Protein AF-A0A1Q7FUL8-F1 (afdb_monomer)

Mean predicted aligned error: 11.08 Å

Foldseek 3Di:
DQVVLLVVLVVLLVVLLVLLVVLLVLLQVLLVCLVVVVVVVNVVSVVVNVVSVVVNVVSVVVNVVSCVPHPDDPRPPVSVVSSVVSVVSSVVSVVSSVVSVVVPPPPPDDPPPDPDPDPDPDDDD

Secondary structure (DSSP, 8-state):
-HHHHHHHHHHHHHHHHHHHHHHHHHHHHHHHHHHTT-HHHHHHHHHHHHHHHHHHHHHHHHHHHHHHHSS-----HHHHHHHHHHHHHHHHHHHHHHHHHHH----SS----------------

Nearest PDB structures (foldseek):
  2lrl-assembly1_A  TM=6.991E-01  e=7.943E-01  Escherichia coli K-12
  2wy2-assembly1_C  TM=7.072E-01  e=1.309E+00  Escherichia coli
  3k1s-assembly1_A  TM=7.234E-01  e=1.384E+00  Bacillus anthracis
  8auw-assembly1_D  TM=5.855E-01  e=7.943E-01  Homo sapiens
  8to0-assembly1_C  TM=4.344E-01  e=1.463E+00  Mus musculus

pLDDT: mean 80.41, std 20.74, range [33.84, 98.25]

Solvent-accessible surface area (backbone atoms only — not comparable to full-atom values): 7303 Å² total; per-residue (Å²): 114,70,67,60,56,41,52,50,51,52,52,50,45,53,49,50,43,50,46,46,49,52,39,39,51,46,51,51,52,29,39,52,27,52,78,70,69,37,56,69,65,26,52,58,40,51,56,55,43,51,52,41,53,52,52,48,52,53,48,50,52,50,52,55,51,50,58,74,77,38,82,79,60,82,71,64,65,65,50,56,52,49,42,55,50,43,52,52,53,37,55,50,49,54,50,53,47,54,49,48,65,73,67,68,61,75,92,69,92,69,85,77,82,65,85,79,80,68,86,84,79,8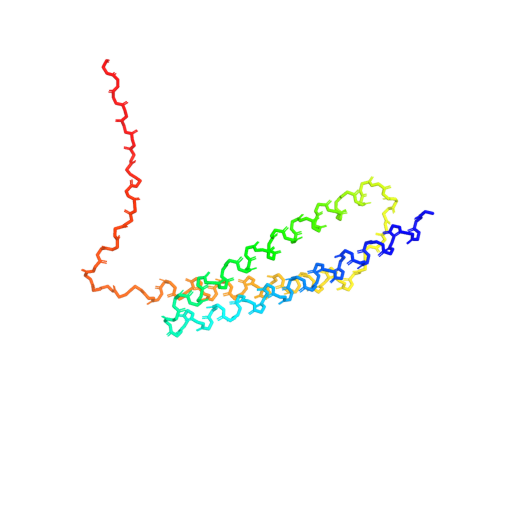3,80,84,130

Structure (mmCIF, N/CA/C/O backbone):
data_AF-A0A1Q7FUL8-F1
#
_entry.id   AF-A0A1Q7FUL8-F1
#
loop_
_atom_site.group_PDB
_atom_site.id
_atom_site.type_symbol
_atom_site.label_atom_id
_atom_site.label_alt_id
_atom_site.label_comp_id
_atom_site.label_asym_id
_atom_site.label_entity_id
_atom_site.label_seq_id
_atom_site.pdbx_PDB_ins_code
_atom_site.Cartn_x
_atom_site.Cartn_y
_atom_site.Cartn_z
_atom_site.occupancy
_atom_site.B_iso_or_equiv
_atom_site.auth_seq_id
_atom_site.auth_comp_id
_atom_site.auth_asym_id
_atom_site.auth_atom_id
_atom_site.pdbx_PDB_model_num
ATOM 1 N N . MET A 1 1 ? 22.793 -3.554 -24.479 1.00 58.28 1 MET A N 1
ATOM 2 C CA . MET A 1 1 ? 22.483 -2.740 -23.279 1.00 58.28 1 MET A CA 1
ATOM 3 C C . MET A 1 1 ? 20.981 -2.563 -23.011 1.00 58.28 1 MET A C 1
ATOM 5 O O . MET A 1 1 ? 20.576 -2.767 -21.878 1.00 58.28 1 MET A O 1
ATOM 9 N N . ALA A 1 2 ? 20.126 -2.309 -24.013 1.00 59.19 2 ALA A N 1
ATOM 10 C CA . ALA A 1 2 ? 18.681 -2.080 -23.807 1.00 59.19 2 ALA A CA 1
ATOM 11 C C . ALA A 1 2 ? 17.892 -3.216 -23.103 1.00 59.19 2 ALA A C 1
ATOM 13 O O . ALA A 1 2 ? 16.963 -2.940 -22.345 1.00 59.19 2 ALA A O 1
ATOM 14 N N . ARG A 1 3 ? 18.259 -4.494 -23.309 1.00 60.62 3 ARG A N 1
ATOM 15 C CA . ARG A 1 3 ? 17.607 -5.638 -22.631 1.00 60.62 3 ARG A CA 1
ATOM 16 C C . ARG A 1 3 ? 17.811 -5.611 -21.108 1.00 60.62 3 ARG A C 1
ATOM 18 O O . ARG A 1 3 ? 16.845 -5.783 -20.374 1.00 60.62 3 ARG A O 1
ATOM 25 N N . VAL A 1 4 ? 19.024 -5.283 -20.654 1.00 66.50 4 VAL A N 1
ATOM 26 C CA . VAL A 1 4 ? 19.395 -5.216 -19.227 1.00 66.50 4 VAL A CA 1
ATOM 27 C C . VAL A 1 4 ? 18.605 -4.119 -18.504 1.00 66.50 4 VAL A C 1
ATOM 29 O O . VAL A 1 4 ? 18.027 -4.366 -17.447 1.00 66.50 4 VAL A O 1
ATOM 32 N N . SER A 1 5 ? 18.482 -2.934 -19.109 1.00 74.62 5 SER A N 1
ATOM 33 C CA . SER A 1 5 ? 17.680 -1.832 -18.557 1.00 74.62 5 SER A CA 1
ATOM 34 C C . SER A 1 5 ? 16.180 -2.158 -18.511 1.00 74.62 5 SER A C 1
ATOM 36 O O . SER A 1 5 ? 15.481 -1.748 -17.585 1.00 74.62 5 SER A O 1
ATOM 38 N N . GLY A 1 6 ? 15.673 -2.932 -19.478 1.00 79.56 6 GLY A N 1
ATOM 39 C CA . GLY A 1 6 ? 14.288 -3.409 -19.486 1.00 79.56 6 GLY A CA 1
ATOM 40 C C . GLY A 1 6 ? 13.984 -4.426 -18.379 1.00 79.56 6 GLY A C 1
ATOM 41 O O . GLY A 1 6 ? 12.941 -4.329 -17.731 1.00 79.56 6 GLY A O 1
ATOM 42 N N . ASP A 1 7 ? 14.892 -5.373 -18.128 1.00 84.75 7 ASP A N 1
ATOM 43 C CA . ASP A 1 7 ? 14.781 -6.336 -17.024 1.00 84.75 7 ASP A CA 1
ATOM 44 C C . ASP A 1 7 ? 14.845 -5.658 -15.656 1.00 84.75 7 ASP A C 1
ATOM 46 O O . ASP A 1 7 ? 14.039 -5.955 -14.771 1.00 84.75 7 ASP A O 1
ATOM 50 N N . GLN A 1 8 ? 15.749 -4.693 -15.493 1.00 87.81 8 GLN A N 1
ATOM 51 C CA . GLN A 1 8 ? 15.866 -3.926 -14.258 1.00 87.81 8 GLN A CA 1
ATOM 52 C C . GLN A 1 8 ? 14.598 -3.107 -13.973 1.00 87.81 8 GLN A C 1
ATOM 54 O O . GLN A 1 8 ? 14.097 -3.130 -12.850 1.00 87.81 8 GLN A O 1
ATOM 59 N N . LEU A 1 9 ? 14.017 -2.454 -14.988 1.00 87.75 9 LEU A N 1
ATOM 60 C CA . LEU A 1 9 ? 12.757 -1.721 -14.834 1.00 87.75 9 LEU A CA 1
ATOM 61 C C . LEU A 1 9 ? 11.601 -2.648 -14.433 1.00 87.75 9 LEU A C 1
ATOM 63 O O . LEU A 1 9 ? 10.793 -2.284 -13.580 1.00 87.75 9 LEU A O 1
ATOM 67 N N . ARG A 1 10 ? 11.521 -3.853 -15.015 1.00 88.06 10 ARG A N 1
ATOM 68 C CA . ARG A 1 10 ? 10.514 -4.855 -14.627 1.00 88.06 10 ARG A CA 1
ATOM 69 C C . ARG A 1 10 ? 10.650 -5.265 -13.163 1.00 88.06 10 ARG A C 1
ATOM 71 O O . ARG A 1 10 ? 9.633 -5.336 -12.479 1.00 88.06 10 ARG A O 1
ATOM 78 N N . ARG A 1 11 ? 11.876 -5.500 -12.683 1.00 90.88 11 ARG A N 1
ATOM 79 C CA . ARG A 1 11 ? 12.139 -5.855 -11.278 1.00 90.88 11 ARG A CA 1
ATOM 80 C C . ARG A 1 11 ? 11.748 -4.728 -10.326 1.00 90.88 11 ARG A C 1
ATOM 82 O O . ARG A 1 11 ? 11.032 -4.989 -9.368 1.00 90.88 11 ARG A O 1
ATOM 89 N N . ILE A 1 12 ? 12.138 -3.487 -10.632 1.00 92.81 12 ILE A N 1
ATOM 90 C CA . ILE A 1 12 ? 11.762 -2.315 -9.826 1.00 92.81 12 ILE A CA 1
ATOM 91 C C . ILE A 1 12 ? 10.238 -2.196 -9.738 1.00 92.81 12 ILE A C 1
ATOM 93 O O . ILE A 1 12 ? 9.693 -2.095 -8.647 1.00 92.81 12 ILE A O 1
ATOM 97 N N . LEU A 1 13 ? 9.531 -2.283 -10.868 1.00 92.25 13 LEU A N 1
ATOM 98 C CA . LEU A 1 13 ? 8.069 -2.176 -10.883 1.00 92.25 13 LEU A CA 1
ATOM 99 C C . LEU A 1 13 ? 7.373 -3.348 -10.179 1.00 92.25 13 LEU A C 1
ATOM 101 O O . LEU A 1 13 ? 6.317 -3.158 -9.583 1.00 92.25 13 LEU A O 1
ATOM 105 N N . ALA A 1 14 ? 7.928 -4.559 -10.249 1.00 93.12 14 ALA A N 1
ATOM 106 C CA . ALA A 1 14 ? 7.411 -5.699 -9.496 1.00 93.12 14 ALA A CA 1
ATOM 107 C C . ALA A 1 14 ? 7.568 -5.482 -7.983 1.00 93.12 14 ALA A C 1
ATOM 109 O O . ALA A 1 14 ? 6.626 -5.741 -7.234 1.00 93.12 14 ALA A O 1
ATOM 110 N N . GLN A 1 15 ? 8.710 -4.938 -7.555 1.00 96.19 15 GLN A N 1
ATOM 111 C CA . GLN A 1 15 ? 8.948 -4.586 -6.159 1.00 96.19 15 GLN A CA 1
ATOM 112 C C . GLN A 1 15 ? 8.019 -3.456 -5.696 1.00 96.19 15 GLN A C 1
ATOM 114 O O . GLN A 1 15 ? 7.416 -3.571 -4.636 1.00 96.19 15 GLN A O 1
ATOM 119 N N . GLU A 1 16 ? 7.823 -2.407 -6.504 1.00 96.19 16 GLU A N 1
ATOM 120 C CA . GLU A 1 16 ? 6.858 -1.338 -6.204 1.00 96.19 16 GLU A CA 1
ATOM 121 C C . GLU A 1 16 ? 5.443 -1.908 -6.006 1.00 96.19 16 GLU A C 1
ATOM 123 O O . GLU A 1 16 ? 4.756 -1.546 -5.052 1.00 96.19 16 GLU A O 1
ATOM 128 N N . VAL A 1 17 ? 5.006 -2.842 -6.862 1.00 96.50 17 VAL A N 1
ATOM 129 C CA . VAL A 1 17 ? 3.705 -3.520 -6.708 1.00 96.50 17 VAL A CA 1
ATOM 130 C C . VAL A 1 17 ? 3.622 -4.295 -5.392 1.00 96.50 17 VAL A C 1
ATOM 132 O O . VAL A 1 17 ? 2.579 -4.244 -4.741 1.00 96.50 17 VAL A O 1
ATOM 135 N N . ALA A 1 18 ? 4.677 -5.018 -5.008 1.00 97.62 18 ALA A N 1
ATOM 136 C CA . ALA A 1 18 ? 4.709 -5.770 -3.754 1.00 97.62 18 ALA A CA 1
ATOM 137 C C . ALA A 1 18 ? 4.591 -4.831 -2.544 1.00 97.62 18 ALA A C 1
ATOM 139 O O . ALA A 1 18 ? 3.654 -4.963 -1.762 1.00 97.62 18 ALA A O 1
ATOM 140 N N . VAL A 1 19 ? 5.432 -3.796 -2.474 1.00 97.88 19 VAL A N 1
ATOM 141 C CA . VAL A 1 19 ? 5.428 -2.849 -1.349 1.00 97.88 19 VAL A CA 1
ATOM 142 C C . VAL A 1 19 ? 4.109 -2.069 -1.269 1.00 97.88 19 VAL A C 1
ATOM 144 O O . VAL A 1 19 ? 3.588 -1.839 -0.181 1.00 97.88 19 VAL A O 1
ATOM 147 N N . HIS A 1 20 ? 3.491 -1.712 -2.401 1.00 97.94 20 HIS A N 1
ATOM 148 C CA . HIS A 1 20 ? 2.160 -1.095 -2.394 1.00 97.94 20 HIS A CA 1
ATOM 149 C C . HIS A 1 20 ? 1.051 -2.031 -1.892 1.00 97.94 20 HIS A C 1
ATOM 151 O O . HIS A 1 20 ? 0.077 -1.552 -1.308 1.00 97.94 20 HIS A O 1
ATOM 157 N N . ARG A 1 21 ? 1.156 -3.347 -2.125 1.00 98.25 21 ARG A N 1
ATOM 158 C CA . ARG A 1 21 ? 0.211 -4.325 -1.561 1.00 98.25 21 ARG A CA 1
ATOM 159 C C . ARG A 1 21 ? 0.377 -4.441 -0.055 1.00 98.25 21 ARG A C 1
ATOM 161 O O . ARG A 1 21 ? -0.634 -4.424 0.643 1.00 98.25 21 ARG A O 1
ATOM 168 N N . ASP A 1 22 ? 1.616 -4.496 0.419 1.00 98.06 22 ASP A N 1
ATOM 169 C CA . ASP A 1 22 ? 1.923 -4.574 1.847 1.00 98.06 22 ASP A CA 1
ATOM 170 C C . ASP A 1 22 ? 1.431 -3.319 2.571 1.00 98.06 22 ASP A C 1
ATOM 172 O O . ASP A 1 22 ? 0.701 -3.415 3.556 1.00 98.06 22 ASP A O 1
ATOM 176 N N . LEU A 1 23 ? 1.707 -2.136 2.012 1.00 98.00 23 LEU A N 1
ATOM 177 C CA . LEU A 1 23 ? 1.213 -0.866 2.541 1.00 98.00 23 LEU A CA 1
ATOM 178 C C . LEU A 1 23 ? -0.322 -0.823 2.601 1.00 98.00 23 LEU A C 1
ATOM 180 O O . LEU A 1 23 ? -0.893 -0.382 3.594 1.00 98.00 23 LEU A O 1
ATOM 184 N N . LEU A 1 24 ? -1.009 -1.315 1.564 1.00 98.06 24 LEU A N 1
ATOM 185 C CA . LEU A 1 24 ? -2.472 -1.391 1.563 1.00 98.06 24 LEU A CA 1
ATOM 186 C C . LEU A 1 24 ? -3.006 -2.367 2.622 1.00 98.06 24 LEU A C 1
ATOM 188 O O . LEU A 1 24 ? -4.041 -2.096 3.233 1.00 98.06 24 LEU A O 1
ATOM 192 N N . ALA A 1 25 ? -2.340 -3.504 2.826 1.00 98.06 25 ALA A N 1
ATOM 193 C CA . ALA A 1 25 ? -2.717 -4.469 3.852 1.00 98.06 25 ALA A CA 1
ATOM 194 C C . ALA A 1 25 ? -2.548 -3.873 5.257 1.00 98.06 25 ALA A C 1
ATOM 196 O O . ALA A 1 25 ? -3.480 -3.946 6.056 1.00 98.06 25 ALA A O 1
ATOM 197 N N . LEU A 1 26 ? -1.416 -3.214 5.522 1.00 97.81 26 LEU A N 1
ATOM 198 C CA . LEU A 1 26 ? -1.162 -2.506 6.779 1.00 97.81 26 LEU A CA 1
ATOM 199 C C . LEU A 1 26 ? -2.228 -1.436 7.043 1.00 97.81 26 LEU A C 1
ATOM 201 O O . LEU A 1 26 ? -2.860 -1.475 8.097 1.00 97.81 26 LEU A O 1
ATOM 205 N N . ALA A 1 27 ? -2.527 -0.584 6.056 1.00 96.75 27 ALA A N 1
ATOM 206 C CA . ALA A 1 27 ? -3.529 0.474 6.190 1.00 96.75 27 ALA A CA 1
ATOM 207 C C . ALA A 1 27 ? -4.935 -0.067 6.490 1.00 96.75 27 ALA A C 1
ATOM 209 O O . ALA A 1 27 ? -5.679 0.514 7.282 1.00 96.75 27 ALA A O 1
ATOM 210 N N . ARG A 1 28 ? -5.314 -1.204 5.889 1.00 97.69 28 ARG A N 1
ATOM 211 C CA . ARG A 1 28 ? -6.590 -1.877 6.181 1.00 97.69 28 ARG A CA 1
ATOM 212 C C . ARG A 1 28 ? -6.630 -2.423 7.603 1.00 97.69 28 ARG A C 1
ATOM 214 O O . ARG A 1 28 ? -7.622 -2.217 8.295 1.00 97.69 28 ARG A O 1
ATOM 221 N N . THR A 1 29 ? -5.568 -3.088 8.046 1.00 98.00 29 THR A N 1
ATOM 222 C CA . THR A 1 29 ? -5.487 -3.615 9.415 1.00 98.00 29 THR A CA 1
ATOM 223 C C . THR A 1 29 ? -5.496 -2.479 10.433 1.00 98.00 29 THR A C 1
ATOM 225 O O . THR A 1 29 ? -6.242 -2.536 11.409 1.00 98.00 29 THR A O 1
ATOM 228 N N . ARG A 1 30 ? -4.754 -1.398 10.167 1.00 96.44 30 ARG A N 1
ATOM 229 C CA . ARG A 1 30 ? -4.755 -0.192 10.995 1.00 96.44 30 ARG A CA 1
ATOM 230 C C . ARG A 1 30 ? -6.145 0.423 11.071 1.00 96.44 30 ARG A C 1
ATOM 232 O O . ARG A 1 30 ? -6.594 0.750 12.163 1.00 96.44 30 ARG A O 1
ATOM 239 N N . HIS A 1 31 ? -6.854 0.531 9.946 1.00 95.19 31 HIS A N 1
ATOM 240 C CA . HIS A 1 31 ? -8.244 0.985 9.932 1.00 95.19 31 HIS A CA 1
ATOM 241 C C . HIS A 1 31 ? -9.127 0.133 10.856 1.00 95.19 31 HIS A C 1
ATOM 243 O O . HIS A 1 31 ? -9.842 0.687 11.685 1.00 95.19 31 HIS A O 1
ATOM 249 N N . VAL A 1 32 ? -9.033 -1.199 10.774 1.00 96.75 32 VAL A N 1
ATOM 250 C CA . VAL A 1 32 ? -9.794 -2.111 11.644 1.00 96.75 32 VAL A CA 1
ATOM 251 C C . VAL A 1 32 ? -9.456 -1.893 13.121 1.00 96.75 32 VAL A C 1
ATOM 253 O O . VAL A 1 32 ? -10.365 -1.742 13.935 1.00 96.75 32 VAL A O 1
ATOM 256 N N . PHE A 1 33 ? -8.177 -1.803 13.485 1.00 94.94 33 PHE A N 1
ATOM 257 C CA . PHE A 1 33 ? -7.781 -1.539 14.872 1.00 94.94 33 PHE A CA 1
ATOM 258 C C . PHE A 1 33 ? -8.321 -0.203 15.386 1.00 94.94 33 PHE A C 1
ATOM 260 O O . PHE A 1 33 ? -8.870 -0.153 16.486 1.00 94.94 33 PHE A O 1
ATOM 267 N N . LEU A 1 34 ? -8.285 0.848 14.566 1.00 93.12 34 LEU A N 1
ATOM 268 C CA . LEU A 1 34 ? -8.881 2.138 14.916 1.00 93.12 34 LEU A CA 1
ATOM 269 C C . LEU A 1 34 ? -10.400 2.041 15.118 1.00 93.12 34 LEU A C 1
ATOM 271 O O . LEU A 1 34 ? -10.918 2.607 16.078 1.00 93.12 34 LEU A O 1
ATOM 275 N N . THR A 1 35 ? -11.120 1.283 14.282 1.00 93.81 35 THR A N 1
ATOM 276 C CA . THR A 1 35 ? -12.567 1.060 14.485 1.00 93.81 35 THR A CA 1
ATOM 277 C C . THR A 1 35 ? -12.889 0.295 15.770 1.00 93.81 35 THR A C 1
ATOM 279 O O . THR A 1 35 ? -13.978 0.452 16.310 1.00 93.81 35 THR A O 1
ATOM 282 N N . GLN A 1 36 ? -11.945 -0.503 16.275 1.00 94.56 36 GLN A N 1
ATOM 283 C CA . GLN A 1 36 ? -12.073 -1.285 17.508 1.00 94.56 36 GLN A CA 1
ATOM 284 C C . GLN A 1 36 ? -11.552 -0.544 18.754 1.00 94.56 36 GLN A C 1
ATOM 286 O O . GLN A 1 36 ? -11.559 -1.118 19.838 1.00 94.56 36 GLN A O 1
ATOM 291 N N . GLY A 1 37 ? -11.057 0.694 18.620 1.00 92.56 37 GLY A N 1
ATOM 292 C CA . GLY A 1 37 ? -10.430 1.437 19.724 1.00 92.56 37 GLY A CA 1
ATOM 293 C C . GLY A 1 37 ? -9.045 0.917 20.139 1.00 92.56 37 GLY A C 1
ATOM 294 O O . GLY A 1 37 ? -8.524 1.290 21.186 1.00 92.56 37 GLY A O 1
ATOM 295 N N . ARG A 1 38 ? -8.422 0.062 19.321 1.00 94.12 38 ARG A N 1
ATOM 296 C CA . ARG A 1 38 ? -7.101 -0.541 19.560 1.00 94.12 38 ARG A CA 1
ATOM 297 C C . ARG A 1 38 ? -5.986 0.381 19.068 1.00 94.12 38 ARG A C 1
ATOM 299 O O . ARG A 1 38 ? -5.352 0.147 18.038 1.00 94.12 38 ARG A O 1
ATOM 306 N N . PHE A 1 39 ? -5.812 1.505 19.762 1.00 91.56 39 PHE A N 1
ATOM 307 C CA . PHE A 1 39 ? -4.938 2.592 19.309 1.00 91.56 39 PHE A CA 1
ATOM 308 C C . PHE A 1 39 ? -3.442 2.255 19.377 1.00 91.56 39 PHE A C 1
ATOM 310 O O . PHE A 1 39 ? -2.689 2.703 18.514 1.00 91.56 39 PHE A O 1
ATOM 317 N N . ALA A 1 40 ? -3.012 1.455 20.358 1.00 92.25 40 ALA A N 1
ATOM 318 C CA . ALA A 1 40 ? -1.608 1.069 20.506 1.00 92.25 40 ALA A CA 1
ATOM 319 C C . ALA A 1 40 ? -1.144 0.203 19.325 1.00 92.25 40 ALA A C 1
ATOM 321 O O . ALA A 1 40 ? -0.157 0.517 18.662 1.00 92.25 40 ALA A O 1
ATOM 322 N N . GLU A 1 41 ? -1.920 -0.821 18.973 1.00 93.44 41 GLU A N 1
ATOM 323 C CA . GLU A 1 41 ? -1.623 -1.694 17.837 1.00 93.44 41 GLU A CA 1
ATOM 324 C C . GLU A 1 41 ? -1.735 -0.944 16.506 1.00 93.44 41 GLU A C 1
ATOM 326 O O . GLU A 1 41 ? -0.960 -1.181 15.579 1.00 93.44 41 GLU A O 1
ATOM 331 N N . ALA A 1 42 ? -2.666 0.010 16.400 1.00 92.31 42 ALA A N 1
ATOM 332 C CA . ALA A 1 42 ? -2.740 0.898 15.244 1.00 92.31 42 ALA A CA 1
ATOM 333 C C . ALA A 1 42 ? -1.477 1.773 15.095 1.00 92.31 42 ALA A C 1
ATOM 335 O O . ALA A 1 42 ? -1.028 2.001 13.968 1.00 92.31 42 ALA A O 1
ATOM 336 N N . ALA A 1 43 ? -0.888 2.237 16.203 1.00 90.31 43 ALA A N 1
ATOM 337 C CA . ALA A 1 43 ? 0.348 3.017 16.198 1.00 90.31 43 ALA A CA 1
ATOM 338 C C . ALA A 1 43 ? 1.567 2.174 15.780 1.00 90.31 43 ALA A C 1
ATOM 340 O O . ALA A 1 43 ? 2.383 2.634 14.981 1.00 90.31 43 ALA A O 1
ATOM 341 N N . GLU A 1 44 ? 1.663 0.919 16.226 1.00 93.88 44 GLU A N 1
ATOM 342 C CA . GLU A 1 44 ? 2.719 -0.002 15.777 1.00 93.88 44 GLU A CA 1
ATOM 343 C C . GLU A 1 44 ? 2.671 -0.249 14.263 1.00 93.88 44 GLU A C 1
ATOM 345 O O . GLU A 1 44 ? 3.707 -0.292 13.589 1.00 93.88 44 GLU A O 1
ATOM 350 N N . LEU A 1 45 ? 1.466 -0.377 13.697 1.00 93.25 45 LEU A N 1
ATOM 351 C CA . LEU A 1 45 ? 1.298 -0.526 12.253 1.00 93.25 45 LEU A CA 1
ATOM 352 C C . LEU A 1 45 ? 1.756 0.717 11.486 1.00 93.25 45 LEU A C 1
ATOM 354 O O . LEU A 1 45 ? 2.371 0.568 10.432 1.00 93.25 45 LEU A O 1
ATOM 358 N N . ALA A 1 46 ? 1.548 1.922 12.023 1.00 87.44 46 ALA A N 1
ATOM 359 C CA . ALA A 1 46 ? 1.999 3.160 11.386 1.00 87.44 46 ALA A CA 1
ATOM 360 C C . ALA A 1 46 ? 3.531 3.210 11.211 1.00 87.44 46 ALA A C 1
ATOM 362 O O . ALA A 1 46 ? 4.026 3.705 10.196 1.00 87.44 46 ALA A O 1
ATOM 363 N N . VAL A 1 47 ? 4.297 2.631 12.143 1.00 91.81 47 VAL A N 1
ATOM 364 C CA . VAL A 1 47 ? 5.761 2.506 12.008 1.00 91.81 47 VAL A CA 1
ATOM 365 C C . VAL A 1 47 ? 6.130 1.604 10.823 1.00 91.81 47 VAL A C 1
ATOM 367 O O . VAL A 1 47 ? 7.016 1.934 10.033 1.00 91.81 47 VAL A O 1
ATOM 370 N N . ARG A 1 48 ? 5.419 0.484 10.642 1.00 95.62 48 ARG A N 1
ATOM 371 C CA . ARG A 1 48 ? 5.631 -0.429 9.501 1.00 95.62 48 ARG A CA 1
ATOM 372 C C . ARG A 1 48 ? 5.223 0.210 8.171 1.00 95.62 48 ARG A C 1
ATOM 374 O O . ARG A 1 48 ? 5.893 0.012 7.158 1.00 95.62 48 ARG A O 1
ATOM 381 N N . GLU A 1 49 ? 4.157 1.008 8.170 1.00 94.94 49 GLU A N 1
ATOM 382 C CA . GLU A 1 49 ? 3.741 1.797 7.005 1.00 94.94 49 GLU A CA 1
ATOM 383 C C . GLU A 1 49 ? 4.822 2.812 6.607 1.00 94.94 49 GLU A C 1
ATOM 385 O O . GLU A 1 49 ? 5.147 2.929 5.422 1.00 94.94 49 GLU A O 1
ATOM 390 N N . ALA A 1 50 ? 5.439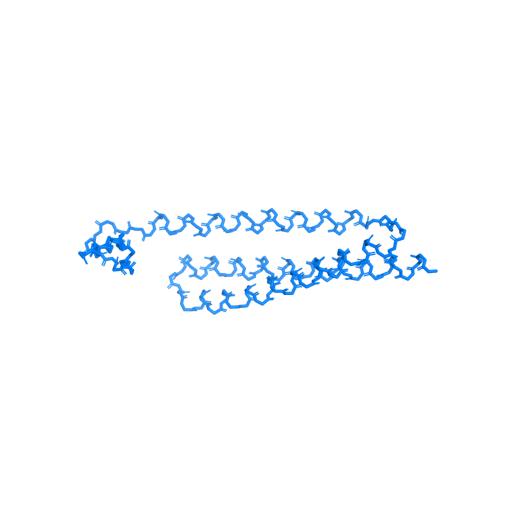 3.494 7.580 1.00 94.06 50 ALA A N 1
ATOM 391 C CA . ALA A 1 50 ? 6.532 4.431 7.328 1.00 94.06 50 ALA A CA 1
ATOM 392 C C . ALA A 1 50 ? 7.731 3.750 6.647 1.00 94.06 50 ALA A C 1
ATOM 394 O O . ALA A 1 50 ? 8.272 4.292 5.681 1.00 94.06 50 ALA A O 1
ATOM 395 N N . ALA A 1 51 ? 8.095 2.537 7.076 1.00 95.94 51 ALA A N 1
ATOM 396 C CA . ALA A 1 51 ? 9.143 1.751 6.425 1.00 95.94 51 ALA A CA 1
ATOM 397 C C . ALA A 1 51 ? 8.801 1.441 4.954 1.00 95.94 51 ALA A C 1
ATOM 399 O O . ALA A 1 51 ? 9.629 1.659 4.069 1.00 95.94 51 ALA A O 1
ATOM 400 N N . CYS A 1 52 ? 7.558 1.036 4.666 1.00 95.50 52 CYS A N 1
ATOM 401 C CA . CYS A 1 52 ? 7.101 0.807 3.290 1.00 95.50 52 CYS A CA 1
ATOM 402 C C . CYS A 1 52 ? 7.204 2.079 2.430 1.00 95.50 52 CYS A C 1
ATOM 404 O O . CYS A 1 52 ? 7.622 2.019 1.273 1.00 95.50 52 CYS A O 1
ATOM 406 N N . ILE A 1 53 ? 6.850 3.243 2.986 1.00 94.94 53 ILE A N 1
ATOM 407 C CA . ILE A 1 53 ? 6.941 4.535 2.289 1.00 94.94 53 ILE A CA 1
ATOM 408 C C . ILE A 1 53 ? 8.397 4.885 1.959 1.00 94.94 53 ILE A C 1
ATOM 410 O O . ILE A 1 53 ? 8.669 5.353 0.851 1.00 94.94 53 ILE A O 1
ATOM 414 N N . VAL A 1 54 ? 9.334 4.650 2.882 1.00 97.44 54 VAL A N 1
ATOM 415 C CA . VAL A 1 54 ? 10.770 4.854 2.631 1.00 97.44 54 VAL A CA 1
ATOM 416 C C . VAL A 1 54 ? 11.240 3.969 1.476 1.00 97.44 54 VAL A C 1
ATOM 418 O O . VAL A 1 54 ? 11.790 4.487 0.505 1.00 97.44 54 VAL A O 1
ATOM 421 N N . THR A 1 55 ? 10.923 2.672 1.503 1.00 97.06 55 THR A N 1
ATOM 422 C CA . THR A 1 55 ? 11.273 1.749 0.413 1.00 97.06 55 THR A CA 1
ATOM 423 C C . THR A 1 55 ? 10.674 2.183 -0.930 1.00 97.06 55 THR A C 1
ATOM 425 O O . THR A 1 55 ? 11.351 2.137 -1.957 1.00 97.06 55 THR A O 1
ATOM 428 N N . LEU A 1 56 ? 9.424 2.658 -0.958 1.00 96.38 56 LEU A N 1
ATOM 429 C CA . LEU A 1 56 ? 8.806 3.169 -2.189 1.00 96.38 56 LEU A CA 1
ATOM 430 C C . LEU A 1 56 ? 9.553 4.385 -2.752 1.00 96.38 56 LEU A C 1
ATOM 432 O O . LEU A 1 56 ? 9.748 4.467 -3.965 1.00 96.38 56 LEU A O 1
ATOM 436 N N . ARG A 1 57 ? 10.014 5.303 -1.894 1.00 95.06 57 ARG A N 1
ATOM 437 C CA . ARG A 1 57 ? 10.808 6.470 -2.317 1.00 95.06 57 ARG A CA 1
ATOM 438 C C . ARG A 1 57 ? 12.152 6.057 -2.917 1.00 95.06 57 ARG A C 1
ATOM 440 O O . ARG A 1 57 ? 12.573 6.619 -3.928 1.00 95.06 57 ARG A O 1
ATOM 447 N N . GLU A 1 58 ? 12.811 5.057 -2.341 1.00 96.19 58 GLU A N 1
ATOM 448 C CA . GLU A 1 58 ? 14.071 4.512 -2.864 1.00 96.19 58 GLU A CA 1
ATOM 449 C C . GLU A 1 58 ? 13.889 3.835 -4.231 1.00 96.19 58 GLU A C 1
ATOM 451 O O . GLU A 1 58 ? 14.693 4.032 -5.153 1.00 96.19 58 GLU A O 1
ATOM 456 N N . LEU A 1 59 ? 12.804 3.074 -4.397 1.00 94.12 59 LEU A N 1
ATOM 457 C CA . LEU A 1 59 ? 12.444 2.450 -5.671 1.00 94.12 59 LEU A CA 1
ATOM 458 C C . LEU A 1 59 ? 12.113 3.500 -6.735 1.00 94.12 59 LEU A C 1
ATOM 460 O O . LEU A 1 59 ? 12.601 3.403 -7.863 1.00 94.12 59 LEU A O 1
ATOM 464 N N . GLU A 1 60 ? 11.381 4.551 -6.370 1.00 92.31 60 GLU A N 1
ATOM 465 C CA . GLU A 1 60 ? 11.071 5.660 -7.268 1.00 92.31 60 GLU A CA 1
ATOM 466 C C . GLU A 1 60 ? 12.330 6.429 -7.695 1.00 92.31 60 GLU A C 1
ATOM 468 O O . GLU A 1 60 ? 12.495 6.753 -8.881 1.00 92.31 60 GLU A O 1
ATOM 473 N N . ALA A 1 61 ? 13.263 6.668 -6.770 1.00 92.31 61 ALA A N 1
ATOM 474 C CA . ALA A 1 61 ? 14.560 7.257 -7.083 1.00 92.31 61 ALA A CA 1
ATOM 475 C C . ALA A 1 61 ? 15.357 6.363 -8.049 1.00 92.31 61 ALA A C 1
ATOM 477 O O . ALA A 1 61 ? 15.910 6.853 -9.040 1.00 92.31 61 ALA A O 1
ATOM 478 N N . SER A 1 62 ? 15.362 5.049 -7.815 1.00 91.50 62 SER A N 1
ATOM 479 C CA . SER A 1 62 ? 16.023 4.056 -8.673 1.00 91.50 62 SER A CA 1
ATOM 480 C C . SER A 1 62 ? 15.414 4.016 -10.077 1.00 91.50 62 SER A C 1
ATOM 482 O O . SER A 1 62 ? 16.134 4.081 -11.077 1.00 91.50 62 SER A O 1
ATOM 484 N N . ARG A 1 63 ? 14.080 4.013 -10.170 1.00 88.88 63 ARG A N 1
ATOM 485 C CA . ARG A 1 63 ? 13.319 4.097 -11.425 1.00 88.88 63 ARG A CA 1
ATOM 486 C C . ARG A 1 63 ? 13.644 5.376 -12.195 1.00 88.88 63 ARG A C 1
ATOM 488 O O . ARG A 1 63 ? 13.838 5.335 -13.410 1.00 88.88 63 ARG A O 1
ATOM 495 N N . SER A 1 64 ? 13.732 6.504 -11.495 1.00 87.81 64 SER A N 1
ATOM 496 C CA . SER A 1 64 ? 14.033 7.815 -12.082 1.00 87.81 64 SER A CA 1
ATOM 497 C C . SER A 1 64 ? 15.480 7.925 -12.564 1.00 87.81 64 SER A C 1
ATOM 499 O O . SER A 1 64 ? 15.744 8.552 -13.589 1.00 87.81 64 SER A O 1
ATOM 501 N N . ARG A 1 65 ? 16.437 7.298 -11.868 1.00 88.38 65 ARG A N 1
ATOM 502 C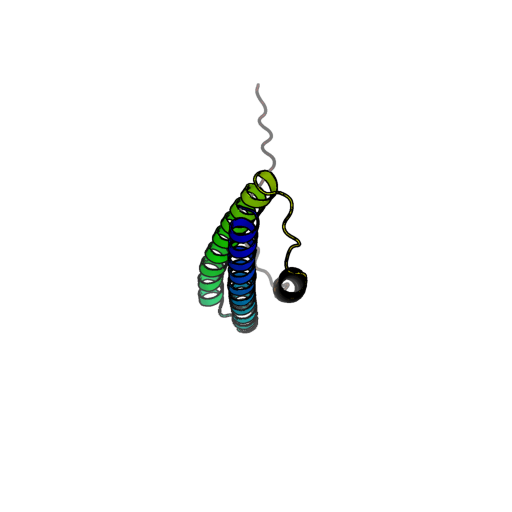 CA . ARG A 1 65 ? 17.825 7.165 -12.343 1.00 88.38 65 ARG A CA 1
ATOM 503 C C . ARG A 1 65 ? 17.889 6.313 -13.610 1.00 88.38 65 ARG A C 1
ATOM 505 O O . ARG A 1 65 ? 18.458 6.761 -14.598 1.00 88.38 65 ARG A O 1
ATOM 512 N N . LEU A 1 66 ? 17.230 5.153 -13.617 1.00 85.44 66 LEU A N 1
ATOM 513 C CA . LEU A 1 66 ? 17.213 4.242 -14.765 1.00 85.44 66 LEU A CA 1
ATOM 514 C C . LEU A 1 66 ? 16.588 4.875 -16.019 1.00 85.44 66 LEU A C 1
ATOM 516 O O . LEU A 1 66 ? 17.079 4.674 -17.125 1.00 85.44 66 LEU A O 1
ATOM 520 N N . ARG A 1 67 ? 15.528 5.677 -15.857 1.00 81.06 67 ARG A N 1
ATOM 521 C CA . ARG A 1 67 ? 14.911 6.427 -16.965 1.00 81.06 67 ARG A CA 1
ATOM 522 C C . ARG A 1 67 ? 15.833 7.479 -17.582 1.00 81.06 67 ARG A C 1
ATOM 524 O O . ARG A 1 67 ? 15.687 7.761 -18.763 1.00 81.06 67 ARG A O 1
ATOM 531 N N . ARG A 1 68 ? 16.748 8.065 -16.803 1.00 80.62 68 ARG A N 1
ATOM 532 C CA . ARG A 1 68 ? 17.705 9.072 -17.293 1.00 80.62 68 ARG A CA 1
ATOM 533 C C . ARG A 1 68 ? 18.880 8.455 -18.048 1.00 80.62 68 ARG A C 1
ATOM 535 O O . ARG A 1 68 ? 19.460 9.123 -18.892 1.00 80.62 68 ARG A O 1
ATOM 542 N N . THR A 1 69 ? 19.240 7.212 -17.736 1.00 74.81 69 THR A N 1
ATOM 543 C CA . THR A 1 69 ? 20.436 6.552 -18.283 1.00 74.81 69 THR A CA 1
ATOM 544 C C . THR A 1 69 ? 20.143 5.554 -19.401 1.00 74.81 69 THR A C 1
ATOM 546 O O . THR A 1 69 ? 21.066 5.136 -20.095 1.00 74.81 69 THR A O 1
ATOM 549 N N . ALA A 1 70 ? 18.883 5.161 -19.599 1.00 63.59 70 ALA A N 1
ATOM 550 C CA . ALA A 1 70 ? 18.485 4.203 -20.624 1.00 63.59 70 ALA A CA 1
ATOM 551 C C . ALA A 1 70 ? 17.637 4.860 -21.722 1.00 63.59 70 ALA A C 1
ATOM 553 O O . ALA A 1 70 ? 16.724 5.633 -21.435 1.00 63.59 70 ALA A O 1
ATOM 554 N N . THR A 1 71 ? 17.867 4.473 -22.983 1.00 61.94 71 THR A N 1
ATOM 555 C CA . THR A 1 71 ? 16.899 4.680 -24.074 1.00 61.94 71 THR A CA 1
ATOM 556 C C . THR A 1 71 ? 15.557 4.097 -23.622 1.00 61.94 71 THR A C 1
ATOM 558 O O . THR A 1 71 ? 15.553 2.949 -23.167 1.00 61.94 71 THR A O 1
ATOM 561 N N . PRO A 1 72 ? 14.443 4.853 -23.672 1.00 57.09 72 PRO A N 1
ATOM 562 C CA . PRO A 1 72 ? 13.274 4.583 -22.845 1.00 57.09 72 PRO A CA 1
ATOM 563 C C . PRO A 1 72 ? 12.752 3.162 -23.079 1.00 57.09 72 PRO A C 1
ATOM 565 O O . PRO A 1 72 ? 12.197 2.872 -24.144 1.00 57.09 72 PRO A O 1
ATOM 568 N N . PRO A 1 73 ? 12.891 2.254 -22.095 1.00 58.22 73 PRO A N 1
ATOM 569 C CA . PRO A 1 73 ? 12.227 0.971 -22.177 1.00 58.22 73 PRO A CA 1
ATOM 570 C C . PRO A 1 73 ? 10.726 1.249 -22.071 1.00 58.22 73 PRO A C 1
ATOM 572 O O . PRO A 1 73 ? 10.300 1.979 -21.172 1.00 58.22 73 PRO A O 1
ATOM 575 N N . ARG A 1 74 ? 9.902 0.666 -22.954 1.00 63.06 74 ARG A N 1
ATOM 576 C CA . ARG A 1 74 ? 8.444 0.660 -22.752 1.00 63.06 74 ARG A CA 1
ATOM 577 C C . ARG A 1 74 ? 8.172 0.083 -21.363 1.00 63.06 74 ARG A C 1
ATOM 579 O O . ARG A 1 74 ? 8.402 -1.104 -21.130 1.00 63.06 74 ARG A O 1
ATOM 586 N N . ALA A 1 75 ? 7.721 0.925 -20.435 1.00 62.88 75 ALA A N 1
ATOM 587 C CA . ALA A 1 75 ? 7.347 0.463 -19.110 1.00 62.88 75 ALA A CA 1
ATOM 588 C C . ALA A 1 75 ? 6.225 -0.582 -19.256 1.00 62.88 75 ALA A C 1
ATOM 590 O O . ALA A 1 75 ? 5.299 -0.367 -20.046 1.00 62.88 75 ALA A O 1
ATOM 591 N N . PRO A 1 76 ? 6.280 -1.716 -18.538 1.00 75.44 76 PRO A N 1
ATOM 592 C CA . PRO A 1 76 ? 5.228 -2.718 -18.592 1.00 75.44 76 PRO A CA 1
ATOM 593 C C . PRO A 1 76 ? 3.913 -2.105 -18.096 1.00 75.44 76 PRO A C 1
ATOM 595 O O . PRO A 1 76 ? 3.709 -1.907 -16.899 1.00 75.44 76 PRO A O 1
ATOM 598 N N . ALA A 1 77 ? 3.002 -1.827 -19.035 1.00 80.50 77 ALA A N 1
ATOM 599 C CA . ALA A 1 77 ? 1.733 -1.145 -18.778 1.00 80.50 77 ALA A CA 1
ATOM 600 C C . ALA A 1 77 ? 0.902 -1.814 -17.668 1.00 80.50 77 ALA A C 1
ATOM 602 O O . ALA A 1 77 ? 0.176 -1.140 -16.938 1.00 80.50 77 ALA A O 1
ATOM 603 N N . ARG A 1 78 ? 1.036 -3.137 -17.505 1.00 87.00 78 ARG A N 1
ATOM 604 C CA . ARG A 1 78 ? 0.370 -3.911 -16.451 1.00 87.00 78 ARG A CA 1
ATOM 605 C C . ARG A 1 78 ? 0.778 -3.458 -15.047 1.00 87.00 78 ARG A C 1
ATOM 607 O O . ARG A 1 78 ? -0.106 -3.161 -14.249 1.00 87.00 78 ARG A O 1
ATOM 614 N N . SER A 1 79 ? 2.077 -3.378 -14.754 1.00 86.00 79 SER A N 1
ATOM 615 C CA . SER A 1 79 ? 2.562 -3.012 -13.416 1.00 86.00 79 SER A CA 1
ATOM 616 C C . SER A 1 79 ? 2.175 -1.578 -13.066 1.00 86.00 79 SER A C 1
ATOM 618 O O . SER A 1 79 ? 1.682 -1.323 -11.975 1.00 86.00 79 SER A O 1
ATOM 620 N N . THR A 1 80 ? 2.279 -0.649 -14.021 1.00 86.88 80 THR A N 1
ATOM 621 C CA . THR A 1 80 ? 1.861 0.746 -13.812 1.00 86.88 80 THR A CA 1
ATOM 622 C C . THR A 1 80 ? 0.364 0.862 -13.505 1.00 86.88 80 THR A C 1
ATOM 624 O O . THR A 1 80 ? -0.018 1.581 -12.582 1.00 86.88 80 THR A O 1
ATOM 627 N N . ARG A 1 81 ? -0.498 0.119 -14.217 1.00 90.81 81 ARG A N 1
ATOM 628 C CA . ARG A 1 81 ? -1.942 0.076 -13.917 1.00 90.81 81 ARG A CA 1
ATOM 629 C C . ARG A 1 81 ? -2.227 -0.524 -12.539 1.00 90.81 81 ARG A C 1
ATOM 631 O O . ARG A 1 81 ? -3.093 -0.014 -11.832 1.00 90.81 81 ARG A O 1
ATOM 638 N N . GLN A 1 82 ? -1.507 -1.581 -12.159 1.00 94.56 82 GLN A N 1
ATOM 639 C CA . GLN A 1 82 ? -1.640 -2.207 -10.841 1.00 94.56 82 GLN A CA 1
ATOM 640 C C . GLN A 1 82 ? -1.260 -1.240 -9.721 1.00 94.56 82 GLN A C 1
ATOM 642 O O . GLN A 1 82 ? -2.047 -1.069 -8.794 1.00 94.56 82 GLN A O 1
ATOM 647 N N . ILE A 1 83 ? -0.122 -0.554 -9.844 1.00 93.38 83 ILE A N 1
ATOM 648 C CA . ILE A 1 83 ? 0.316 0.475 -8.892 1.00 93.38 83 ILE A CA 1
ATOM 649 C C . ILE A 1 83 ? -0.751 1.565 -8.761 1.00 93.38 83 ILE A C 1
ATOM 651 O O . ILE A 1 83 ? -1.201 1.856 -7.657 1.00 93.38 83 ILE A O 1
ATOM 655 N N . ALA A 1 84 ? -1.241 2.107 -9.881 1.00 93.62 84 ALA A N 1
ATOM 656 C CA . ALA A 1 84 ? -2.278 3.137 -9.854 1.00 93.62 84 ALA A CA 1
ATOM 657 C C . ALA A 1 84 ? -3.569 2.658 -9.163 1.00 93.62 84 ALA A C 1
ATOM 659 O O . ALA A 1 84 ? -4.208 3.419 -8.439 1.00 93.62 84 ALA A O 1
ATOM 660 N N . SER A 1 85 ? -3.956 1.395 -9.365 1.00 97.19 85 SER A N 1
ATOM 661 C CA . SER A 1 85 ? -5.100 0.801 -8.669 1.00 97.19 85 SER A CA 1
ATOM 662 C C . SER A 1 85 ? -4.865 0.686 -7.164 1.00 97.19 85 SER A C 1
ATOM 664 O O . SER A 1 85 ? -5.745 1.057 -6.393 1.00 97.19 85 SER A O 1
ATOM 666 N N . LEU A 1 86 ? -3.688 0.212 -6.746 1.00 97.00 86 LEU A N 1
ATOM 667 C CA . LEU A 1 86 ? -3.325 0.074 -5.333 1.00 97.00 86 LEU A CA 1
ATOM 668 C C . LEU A 1 86 ? -3.307 1.432 -4.628 1.00 97.00 86 LEU A C 1
ATOM 670 O O . LEU A 1 86 ? -3.878 1.559 -3.550 1.00 97.00 86 LEU A O 1
ATOM 674 N N . VAL A 1 87 ? -2.748 2.460 -5.270 1.00 96.19 87 VAL A N 1
ATOM 675 C CA . VAL A 1 87 ? -2.739 3.836 -4.751 1.00 96.19 87 VAL A CA 1
ATOM 676 C C . VAL A 1 87 ? -4.161 4.370 -4.564 1.00 96.19 87 VAL A C 1
ATOM 678 O O . VAL A 1 87 ? -4.466 4.943 -3.520 1.00 96.19 87 VAL A O 1
ATOM 681 N N . ARG A 1 88 ? -5.068 4.145 -5.527 1.00 97.62 88 ARG A N 1
ATOM 682 C CA . ARG A 1 88 ? -6.479 4.546 -5.376 1.00 97.62 88 ARG A CA 1
ATOM 683 C C . ARG A 1 88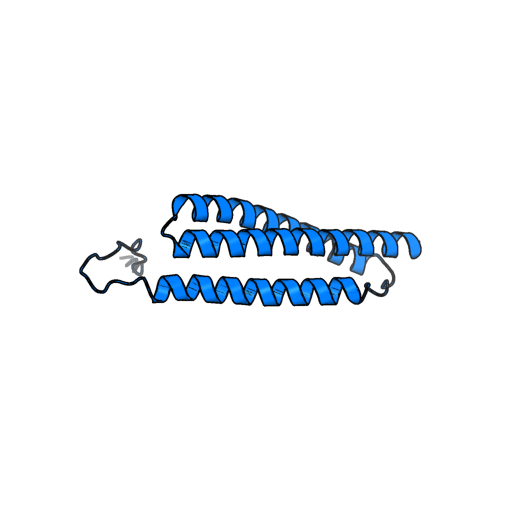 ? -7.168 3.819 -4.222 1.00 97.62 88 ARG A C 1
ATOM 685 O O . ARG A 1 88 ? -7.910 4.451 -3.472 1.00 97.62 88 ARG A O 1
ATOM 692 N N . SER A 1 89 ? -6.927 2.517 -4.068 1.00 97.25 89 SER A N 1
ATOM 693 C CA . SER A 1 89 ? -7.471 1.735 -2.953 1.00 97.25 89 SER A CA 1
ATOM 694 C C . SER A 1 89 ? -6.924 2.205 -1.607 1.00 97.25 89 SER A C 1
ATOM 696 O O . SER A 1 89 ? -7.705 2.379 -0.675 1.00 97.25 89 SER A O 1
ATOM 698 N N . LEU A 1 90 ? -5.621 2.476 -1.515 1.00 96.88 90 LEU A N 1
ATOM 699 C CA . LEU A 1 90 ? -4.996 3.033 -0.317 1.00 96.88 90 LEU A CA 1
ATOM 700 C C . LEU A 1 90 ? -5.620 4.386 0.035 1.00 96.88 90 LEU A C 1
ATOM 702 O O . LEU A 1 90 ? -6.085 4.578 1.151 1.00 96.88 90 LEU A O 1
ATOM 706 N N . ALA A 1 91 ? -5.754 5.288 -0.941 1.00 96.12 91 ALA A N 1
ATOM 707 C CA . ALA A 1 91 ? -6.388 6.587 -0.736 1.00 96.12 91 ALA A CA 1
ATOM 708 C C . ALA A 1 91 ? -7.855 6.486 -0.280 1.00 96.12 91 ALA A C 1
ATOM 710 O O . ALA A 1 91 ? -8.350 7.389 0.394 1.00 96.12 91 ALA A O 1
ATOM 711 N N . ALA A 1 92 ? -8.580 5.430 -0.662 1.00 97.00 92 ALA A N 1
ATOM 712 C CA . ALA A 1 92 ? -9.928 5.172 -0.160 1.00 97.00 92 ALA A CA 1
ATOM 713 C C . ALA A 1 92 ? -9.917 4.749 1.316 1.00 97.00 92 ALA A C 1
ATOM 715 O O . ALA A 1 92 ? -10.691 5.300 2.096 1.00 97.00 92 ALA A O 1
ATOM 716 N N . VAL A 1 93 ? -9.011 3.846 1.705 1.00 96.44 93 VAL A N 1
ATOM 717 C CA . VAL A 1 93 ? -8.845 3.414 3.103 1.00 96.44 93 VAL A CA 1
ATOM 718 C C . VAL A 1 93 ? -8.421 4.587 3.984 1.00 96.44 93 VAL A C 1
ATOM 720 O O . VAL A 1 93 ? -9.072 4.849 4.987 1.00 96.44 93 VAL A O 1
ATOM 723 N N . GLU A 1 94 ? -7.423 5.370 3.572 1.00 94.94 94 GLU A N 1
ATOM 724 C CA . GLU A 1 94 ? -6.974 6.541 4.337 1.00 94.94 94 GLU A CA 1
ATOM 725 C C . GLU A 1 94 ? -8.083 7.582 4.530 1.00 94.94 94 GLU A C 1
ATOM 727 O O . GLU A 1 94 ? -8.201 8.188 5.594 1.00 94.94 94 GLU A O 1
ATOM 732 N N . ARG A 1 95 ? -8.929 7.796 3.512 1.00 95.31 95 ARG A N 1
ATOM 733 C CA . ARG A 1 95 ? -10.113 8.657 3.651 1.00 95.31 95 ARG A CA 1
ATOM 734 C C . ARG A 1 95 ? -11.096 8.091 4.670 1.00 95.31 95 ARG A C 1
ATOM 736 O O . ARG A 1 95 ? -11.589 8.853 5.494 1.00 95.31 95 ARG A O 1
ATOM 743 N N . ALA A 1 96 ? -11.354 6.785 4.632 1.00 93.75 96 ALA A N 1
ATOM 744 C CA . ALA A 1 96 ? -12.239 6.132 5.588 1.00 93.75 96 ALA A CA 1
ATOM 745 C C . ALA A 1 96 ? -11.699 6.233 7.023 1.00 93.75 96 ALA A C 1
ATOM 747 O O . ALA A 1 96 ? -12.458 6.580 7.923 1.00 93.75 96 ALA A O 1
ATOM 748 N N . THR A 1 97 ? -10.400 6.015 7.263 1.00 92.44 97 THR A N 1
ATOM 749 C CA . THR A 1 97 ? -9.861 6.148 8.629 1.00 92.44 97 THR A CA 1
ATOM 750 C C . THR A 1 97 ? -9.829 7.599 9.107 1.00 92.44 97 THR A C 1
ATOM 752 O O . THR A 1 97 ? -10.118 7.837 10.274 1.00 92.44 97 THR A O 1
ATOM 755 N N . ARG A 1 98 ? -9.613 8.592 8.229 1.00 90.44 98 ARG A N 1
ATOM 756 C CA . ARG A 1 98 ? -9.797 10.014 8.595 1.00 90.44 98 ARG A CA 1
ATOM 757 C C . ARG A 1 98 ? -11.241 10.358 8.966 1.00 90.44 98 ARG A C 1
ATOM 759 O O . ARG A 1 98 ? -11.477 11.236 9.785 1.00 90.44 98 ARG A O 1
ATOM 766 N N . GLN A 1 99 ? -12.232 9.680 8.394 1.00 91.75 99 GLN A N 1
ATOM 767 C CA . GLN A 1 99 ? -13.625 9.889 8.799 1.00 91.75 99 GLN A CA 1
ATOM 768 C C . GLN A 1 99 ? -13.913 9.354 10.210 1.00 91.75 99 GLN A C 1
ATOM 770 O O . GLN A 1 99 ? -14.829 9.858 10.854 1.00 91.75 99 GLN A O 1
ATOM 775 N N . LEU A 1 100 ? -13.131 8.390 10.716 1.00 86.69 100 LEU A N 1
ATOM 776 C CA . LEU A 1 100 ? -13.259 7.917 12.100 1.00 86.69 100 LEU A CA 1
ATOM 777 C C . LEU A 1 100 ? -12.908 9.025 13.098 1.00 86.69 100 LEU A C 1
ATOM 779 O O . LEU A 1 100 ? -13.673 9.248 14.031 1.00 86.69 100 LEU A O 1
ATOM 783 N N . SER A 1 101 ? -11.834 9.788 12.856 1.00 70.94 101 SER A N 1
ATOM 784 C CA . SER A 1 101 ? -11.448 10.907 13.729 1.00 70.94 101 SER A CA 1
ATOM 785 C C . SER A 1 101 ? -12.467 12.049 13.733 1.00 70.94 101 SER A C 1
ATOM 787 O O . SER A 1 101 ? -12.597 12.739 14.735 1.00 70.94 101 SER A O 1
ATOM 789 N N . HIS A 1 102 ? -13.230 12.231 12.650 1.00 63.41 102 HIS A N 1
ATOM 790 C CA . HIS A 1 102 ? -14.321 13.213 12.615 1.00 63.41 102 HIS A CA 1
ATOM 791 C C . HIS A 1 102 ? -15.600 12.736 13.322 1.00 63.41 102 HIS A C 1
ATOM 793 O O . HIS A 1 102 ? -16.414 13.567 13.710 1.00 63.41 102 HIS A O 1
ATOM 799 N N . LYS A 1 103 ? -15.795 11.420 13.488 1.00 58.66 103 LYS A N 1
ATOM 800 C CA . LYS A 1 103 ? -16.959 10.840 14.184 1.00 58.66 103 LYS A CA 1
ATOM 801 C C . LYS A 1 103 ?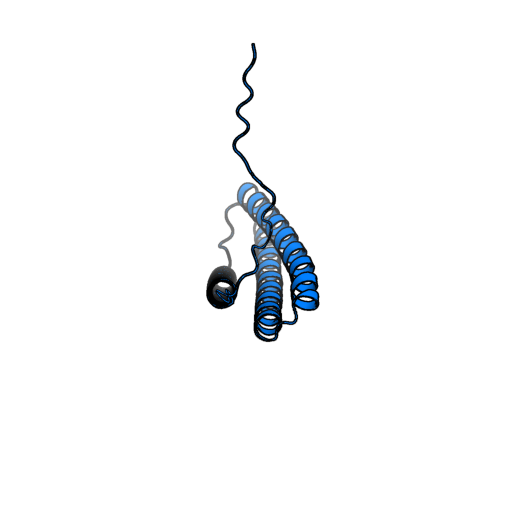 -16.706 10.584 15.672 1.00 58.66 103 LYS A C 1
ATOM 803 O O . LYS A 1 103 ? -17.651 10.598 16.448 1.00 58.66 103 LYS A O 1
ATOM 808 N N . GLN A 1 104 ? -15.454 10.367 16.074 1.00 51.56 104 GLN A N 1
ATOM 809 C CA . GLN A 1 104 ? -15.035 10.139 17.464 1.00 51.56 104 GLN A CA 1
ATOM 810 C C . GLN A 1 104 ? -14.707 11.440 18.218 1.00 51.56 104 GLN A C 1
ATOM 812 O O . GLN A 1 104 ? -13.842 11.442 19.087 1.00 51.56 104 GLN A O 1
ATOM 817 N N . VAL A 1 105 ? -15.411 12.539 17.938 1.00 41.56 105 VAL A N 1
ATOM 818 C CA . VAL A 1 105 ? -15.451 13.680 18.865 1.00 41.56 105 VAL A CA 1
ATOM 819 C C . VAL A 1 105 ? -16.737 13.567 19.690 1.00 41.56 105 VAL A C 1
ATOM 821 O O . VAL A 1 105 ? -17.758 14.126 19.287 1.00 41.56 105 VAL A O 1
ATOM 824 N N . PRO A 1 106 ? -16.748 12.852 20.835 1.00 39.94 106 PRO A N 1
ATOM 825 C CA . PRO A 1 106 ? -17.724 13.132 21.872 1.00 39.94 106 PRO A CA 1
ATOM 826 C C . PRO A 1 106 ? -17.581 14.605 22.244 1.00 39.94 106 PRO A C 1
ATOM 828 O O . PRO A 1 106 ? -16.530 15.049 22.706 1.00 39.94 106 PRO A O 1
ATOM 831 N N . THR A 1 107 ? -18.637 15.376 22.016 1.00 48.25 107 THR A N 1
ATOM 832 C CA . THR A 1 107 ? -18.770 16.748 22.514 1.00 48.25 107 THR A CA 1
ATOM 833 C C . THR A 1 107 ? -19.124 16.713 24.003 1.00 48.25 107 THR A C 1
ATOM 835 O O . THR A 1 107 ? -20.074 17.350 24.422 1.00 48.25 107 THR A O 1
ATOM 838 N N . ASP A 1 108 ? -18.368 15.951 24.794 1.00 43.59 108 ASP A N 1
ATOM 839 C CA . ASP A 1 108 ? -18.464 15.924 26.251 1.00 43.59 108 ASP A CA 1
ATOM 840 C C . ASP A 1 108 ? -17.075 16.215 26.829 1.00 43.59 108 ASP A C 1
ATOM 842 O O . ASP A 1 108 ? -16.278 15.339 27.156 1.00 43.59 108 ASP A O 1
ATOM 846 N N . GLY A 1 109 ? -16.771 17.511 26.896 1.00 45.31 109 GLY A N 1
ATOM 847 C CA . GLY A 1 109 ? -16.125 18.089 28.073 1.00 45.31 109 GLY A CA 1
ATOM 848 C C . GLY A 1 109 ? -14.650 17.809 28.367 1.00 45.31 109 GLY A C 1
ATOM 849 O O . GLY A 1 109 ? -14.224 18.166 29.460 1.00 45.31 109 GLY A O 1
ATOM 850 N N . VAL A 1 110 ? -13.838 17.258 27.459 1.00 40.41 110 VAL A N 1
ATOM 851 C CA . VAL A 1 110 ? -12.376 17.212 27.669 1.00 40.41 110 VAL A CA 1
ATOM 852 C C . VAL A 1 110 ? -11.647 17.932 26.540 1.00 40.41 110 VAL A C 1
ATOM 854 O O . VAL A 1 110 ? -11.532 17.432 25.423 1.00 40.41 110 VAL A O 1
ATOM 857 N N . GLN A 1 111 ? -11.130 19.125 26.851 1.00 33.84 111 GLN A N 1
ATOM 858 C CA . GLN A 1 111 ? -10.128 19.797 26.028 1.00 33.84 111 GLN A CA 1
ATOM 859 C C . GLN A 1 111 ? -8.888 18.902 25.956 1.00 33.84 111 GLN A C 1
ATOM 861 O O . GLN A 1 111 ? -8.115 18.806 26.909 1.00 33.84 111 GLN A O 1
ATOM 866 N N . VAL A 1 112 ? -8.683 18.247 24.815 1.00 39.94 112 VAL A N 1
ATOM 867 C CA . VAL A 1 112 ? -7.363 17.724 24.467 1.00 39.94 112 VAL A CA 1
ATOM 868 C C . VAL A 1 112 ? -6.455 18.935 24.309 1.00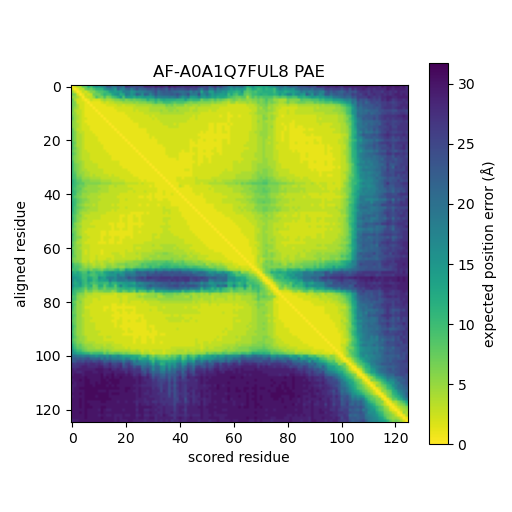 39.94 112 VAL A C 1
ATOM 870 O O . VAL A 1 112 ? -6.653 19.759 2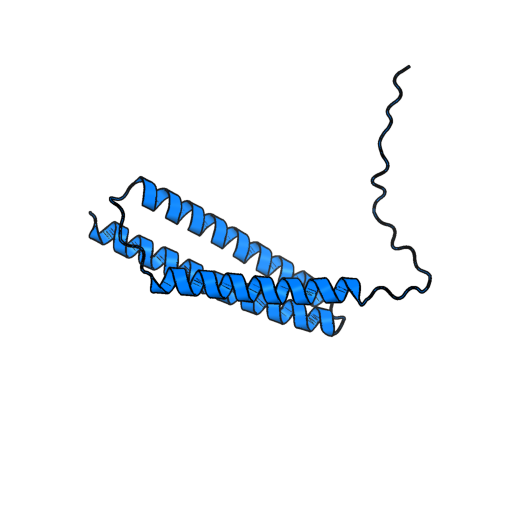3.416 1.00 39.94 112 VAL A O 1
ATOM 873 N N . LEU A 1 113 ? -5.484 19.044 25.213 1.00 36.25 113 LEU A N 1
ATOM 874 C CA . LEU A 1 113 ? -4.407 20.017 25.164 1.00 36.25 113 LEU A CA 1
ATOM 875 C C . LEU A 1 113 ? -3.637 19.806 23.849 1.00 36.25 113 LEU A C 1
ATOM 877 O O . LEU A 1 113 ? -2.748 18.962 23.752 1.00 36.25 113 LEU A O 1
ATOM 881 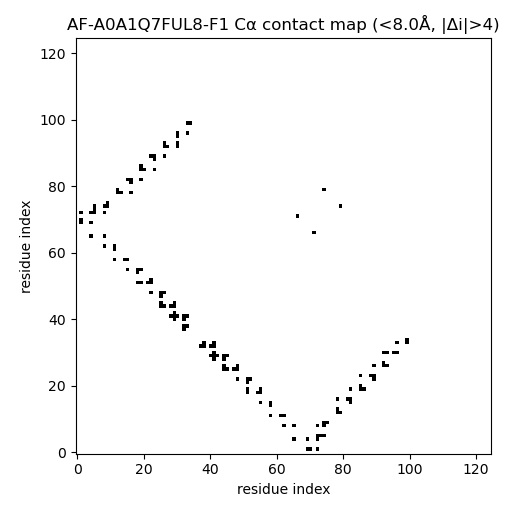N N . MET A 1 114 ? -4.014 20.534 22.800 1.00 38.81 114 MET A N 1
ATOM 882 C CA . MET A 1 114 ? -3.141 20.714 21.647 1.00 38.81 114 MET A CA 1
ATOM 883 C C . MET A 1 114 ? -1.875 21.418 22.161 1.00 38.81 114 MET A C 1
ATOM 885 O O . MET A 1 114 ? -2.004 22.366 22.943 1.00 38.81 114 MET A O 1
ATOM 889 N N . PRO A 1 115 ? -0.656 21.009 21.762 1.00 39.91 115 PRO A N 1
ATOM 890 C CA . PRO A 1 115 ? 0.523 21.816 22.028 1.00 39.91 115 PRO A CA 1
ATOM 891 C C . PRO A 1 115 ? 0.297 23.192 21.400 1.00 39.91 115 PRO A C 1
ATOM 893 O O . PRO A 1 115 ? 0.156 23.335 20.183 1.00 39.91 115 PRO A O 1
ATOM 896 N N . MET A 1 116 ? 0.184 24.180 22.284 1.00 41.78 116 MET A N 1
ATOM 897 C CA . MET A 1 116 ? -0.070 25.585 22.011 1.00 41.78 116 MET A CA 1
ATOM 898 C C . MET A 1 116 ? 0.931 26.108 20.980 1.00 41.78 116 MET A C 1
ATOM 900 O O . MET A 1 116 ? 2.036 26.522 21.319 1.00 41.78 116 MET A O 1
ATOM 904 N N . SER A 1 117 ? 0.528 26.128 19.713 1.00 46.75 117 SER A N 1
ATOM 905 C CA . SER A 1 117 ? 1.155 26.978 18.705 1.00 46.75 117 SER A CA 1
ATOM 906 C C . SER A 1 117 ? 0.516 28.359 18.829 1.00 46.75 117 SER A C 1
ATOM 908 O O . SER A 1 117 ? -0.317 28.749 18.016 1.00 46.75 117 SER A O 1
ATOM 910 N N . GLY A 1 118 ? 0.831 29.063 19.918 1.00 38.88 118 GLY A N 1
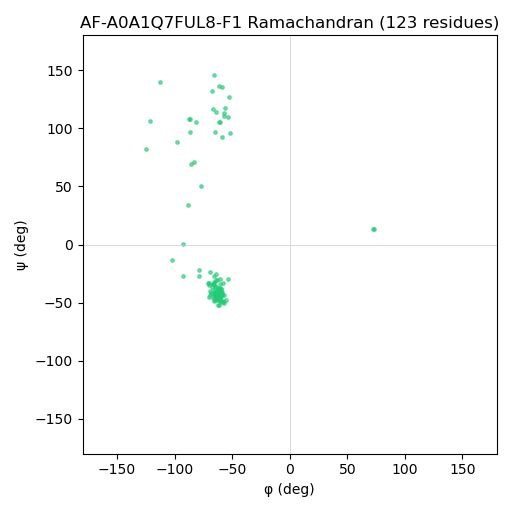ATOM 911 C CA . GLY A 1 118 ? 0.540 30.490 20.008 1.00 38.88 118 GLY A CA 1
ATOM 912 C C . GLY A 1 118 ? 1.394 31.245 18.982 1.00 38.88 118 GLY A C 1
ATOM 913 O O . GLY A 1 118 ? 2.529 30.833 18.724 1.00 38.88 118 GLY A O 1
ATOM 914 N N . PRO A 1 119 ? 0.898 32.336 18.378 1.00 42.28 119 PRO A N 1
ATOM 915 C CA . PRO A 1 119 ? 1.758 33.211 17.599 1.00 42.28 119 PRO A CA 1
ATOM 916 C C . PRO A 1 119 ? 2.764 33.889 18.542 1.00 42.28 119 PRO A C 1
ATOM 918 O O . PRO A 1 119 ? 2.388 34.638 19.443 1.00 42.28 119 PRO A O 1
ATOM 921 N N . LEU A 1 120 ? 4.052 33.605 18.338 1.00 41.47 120 LEU A N 1
ATOM 922 C CA . LEU A 1 120 ? 5.165 34.335 18.945 1.00 41.47 120 LEU A CA 1
ATOM 923 C C . LEU A 1 120 ? 5.167 35.773 18.407 1.00 41.47 120 LEU A C 1
ATOM 925 O O . LEU A 1 120 ? 5.709 36.041 17.338 1.00 41.47 120 LEU A O 1
ATOM 929 N N . TYR A 1 121 ? 4.583 36.703 19.158 1.00 39.03 121 TYR A N 1
ATOM 930 C CA . TYR A 1 121 ? 4.903 38.122 19.025 1.00 39.03 121 TYR A CA 1
ATOM 931 C C . TYR A 1 121 ? 6.117 38.414 19.906 1.00 39.03 121 TYR A C 1
ATOM 933 O O . TYR A 1 121 ? 5.993 38.602 21.114 1.00 39.03 121 TYR A O 1
ATOM 941 N N . ILE A 1 122 ? 7.307 38.413 19.304 1.00 43.94 122 ILE A N 1
ATOM 942 C CA . ILE A 1 122 ? 8.510 38.947 19.944 1.00 43.94 122 ILE A CA 1
ATOM 943 C C . ILE A 1 122 ? 8.457 40.464 19.752 1.00 43.94 122 ILE A C 1
ATOM 945 O O . ILE A 1 122 ? 8.668 40.956 18.646 1.00 43.94 122 ILE A O 1
ATOM 949 N N . ASN A 1 123 ? 8.133 41.196 20.816 1.00 35.66 123 ASN A N 1
ATOM 950 C CA . ASN A 1 123 ? 8.286 42.647 20.855 1.00 35.66 123 ASN A CA 1
ATOM 951 C C . ASN A 1 123 ? 9.718 42.938 21.327 1.00 35.66 123 ASN A C 1
ATOM 953 O O . ASN A 1 123 ? 10.055 42.663 22.479 1.00 35.66 123 ASN A O 1
ATOM 957 N N . LEU A 1 124 ? 10.573 43.405 20.417 1.00 43.66 124 LEU A N 1
ATOM 958 C CA . LEU A 1 124 ? 11.895 43.934 20.744 1.00 43.66 124 LEU A CA 1
ATOM 959 C C . LEU A 1 124 ? 11.711 45.416 21.085 1.00 43.66 124 LEU A C 1
ATOM 961 O O . LEU A 1 124 ? 11.413 46.207 20.191 1.00 43.66 124 LEU A O 1
ATOM 965 N N . ASN A 1 125 ? 11.845 45.752 22.370 1.00 46.12 125 ASN A N 1
ATOM 966 C CA . ASN A 1 125 ? 12.185 47.116 22.784 1.00 46.12 125 ASN A CA 1
ATOM 967 C C . ASN A 1 125 ? 13.656 47.391 22.476 1.00 46.12 125 ASN A C 1
ATOM 969 O O . ASN A 1 125 ? 14.473 46.467 22.703 1.00 46.12 125 ASN A O 1
#

Radius of gyration: 21.07 Å; Cα contacts (8 Å, |Δi|>4): 78; chains: 1; bounding box: 41×54×52 Å

Sequence (125 aa):
MARVSGDQLRRILAQEVAVHRDLLALARTRHVFLTQGRFAEAAELAVREAACIVTLRELEASRSRLRRTATPPRAPARSTRQIASLVRSLAAVERATRQLSHKQVPTDGVQVLMPMSGPLYINLN